Protein AF-A0A973GW87-F1 (afdb_monomer_lite)

Structure (mmCIF, N/CA/C/O backbone):
data_AF-A0A973GW87-F1
#
_entry.id   AF-A0A973GW87-F1
#
loop_
_atom_site.group_PDB
_atom_site.id
_atom_site.type_symbol
_atom_site.label_atom_id
_atom_site.label_alt_id
_atom_site.label_comp_id
_atom_site.label_asym_id
_atom_site.label_entity_id
_atom_site.label_seq_id
_atom_site.pdbx_PDB_ins_code
_atom_site.Cartn_x
_atom_site.Cartn_y
_atom_site.Cartn_z
_atom_site.occupancy
_atom_site.B_iso_or_equiv
_atom_site.auth_seq_id
_atom_site.auth_comp_id
_atom_site.auth_asym_id
_atom_site.auth_atom_id
_atom_site.pdbx_PDB_model_num
ATOM 1 N N . MET A 1 1 ? -4.898 5.877 -2.622 1.00 81.38 1 MET A N 1
ATOM 2 C CA . MET A 1 1 ? -3.655 5.090 -2.418 1.00 81.38 1 MET A CA 1
ATOM 3 C C . MET A 1 1 ? -2.455 6.028 -2.278 1.00 81.38 1 MET A C 1
ATOM 5 O O . MET A 1 1 ? -2.469 7.082 -2.901 1.00 81.38 1 MET A O 1
ATOM 9 N N . LYS A 1 2 ? -1.441 5.679 -1.467 1.00 88.00 2 LYS A N 1
ATOM 10 C CA . LYS A 1 2 ? -0.181 6.440 -1.303 1.00 88.00 2 LYS A CA 1
ATOM 11 C C . LYS A 1 2 ? 0.986 5.595 -1.829 1.00 88.00 2 LYS A C 1
ATOM 13 O O . LYS A 1 2 ? 1.147 4.466 -1.380 1.00 88.00 2 LYS A O 1
ATOM 18 N N . VAL A 1 3 ? 1.803 6.139 -2.735 1.00 92.19 3 VAL A N 1
ATOM 19 C CA . VAL A 1 3 ? 3.077 5.513 -3.136 1.00 92.19 3 VAL A CA 1
ATOM 20 C C . VAL A 1 3 ? 4.114 5.799 -2.052 1.00 92.19 3 VAL A C 1
ATOM 22 O O . VAL A 1 3 ? 4.288 6.952 -1.662 1.00 92.19 3 VAL A O 1
ATOM 25 N N . VAL A 1 4 ? 4.777 4.756 -1.554 1.00 94.31 4 VAL A N 1
ATOM 26 C CA . VAL A 1 4 ? 5.775 4.844 -0.478 1.00 94.31 4 VAL A CA 1
ATOM 27 C C . VAL A 1 4 ? 7.089 4.200 -0.904 1.00 94.31 4 VAL A C 1
ATOM 29 O O . VAL A 1 4 ? 7.114 3.299 -1.740 1.00 94.31 4 VAL A O 1
ATOM 32 N N . ASN A 1 5 ? 8.187 4.667 -0.317 1.00 94.31 5 ASN A N 1
ATOM 33 C CA . ASN A 1 5 ? 9.518 4.087 -0.493 1.00 94.31 5 ASN A CA 1
ATOM 34 C C . ASN A 1 5 ? 9.970 3.331 0.772 1.00 94.31 5 ASN A C 1
ATOM 36 O O . ASN A 1 5 ? 9.237 3.229 1.755 1.00 94.31 5 ASN A O 1
ATOM 40 N N . THR A 1 6 ? 11.202 2.821 0.758 1.00 94.19 6 THR A N 1
ATOM 41 C CA . THR A 1 6 ? 11.774 2.020 1.852 1.00 94.19 6 THR A CA 1
ATOM 42 C C . THR A 1 6 ? 11.913 2.768 3.178 1.00 94.19 6 THR A C 1
ATOM 44 O O . THR A 1 6 ? 11.936 2.129 4.222 1.00 94.19 6 THR A O 1
ATOM 47 N N . VAL A 1 7 ? 11.988 4.100 3.165 1.00 95.75 7 VAL A N 1
ATOM 48 C CA . VAL A 1 7 ? 12.095 4.923 4.381 1.00 95.75 7 VAL A CA 1
ATOM 49 C C . VAL A 1 7 ? 10.731 5.096 5.050 1.00 95.75 7 VAL A C 1
ATOM 51 O O . VAL A 1 7 ? 10.633 5.153 6.273 1.00 95.75 7 VAL A O 1
ATOM 54 N N . GLU A 1 8 ? 9.665 5.183 4.256 1.00 95.12 8 GLU A N 1
ATOM 55 C CA . GLU A 1 8 ? 8.308 5.449 4.745 1.00 95.12 8 GLU A CA 1
ATOM 56 C C . GLU A 1 8 ? 7.483 4.183 5.003 1.00 95.12 8 GLU A C 1
ATOM 58 O O . GLU A 1 8 ? 6.408 4.269 5.601 1.00 95.12 8 GLU A O 1
ATOM 63 N N . PHE A 1 9 ? 7.948 3.025 4.531 1.00 95.25 9 PHE A N 1
ATOM 64 C CA . PHE A 1 9 ? 7.190 1.778 4.591 1.00 95.25 9 PHE A CA 1
ATOM 65 C C . PHE A 1 9 ? 6.827 1.407 6.035 1.00 95.25 9 PHE A C 1
ATOM 67 O O . PHE A 1 9 ? 5.645 1.354 6.372 1.00 95.25 9 PHE A O 1
ATOM 74 N N . ASP A 1 10 ? 7.830 1.278 6.907 1.00 95.19 10 ASP A N 1
ATOM 75 C CA . ASP A 1 10 ? 7.643 0.824 8.290 1.00 95.19 10 ASP A CA 1
ATOM 76 C C . ASP A 1 10 ? 6.719 1.734 9.102 1.00 95.19 10 ASP A C 1
ATOM 78 O O . ASP A 1 10 ? 5.928 1.259 9.915 1.00 95.19 10 ASP A O 1
ATOM 82 N N . SER A 1 11 ? 6.805 3.052 8.902 1.00 94.50 11 SER A N 1
ATOM 83 C CA . SER A 1 11 ? 5.961 4.007 9.625 1.00 94.50 11 SER A CA 1
ATOM 84 C C . SER A 1 11 ? 4.513 3.977 9.137 1.00 94.50 11 SER A C 1
ATOM 86 O O . SER A 1 11 ? 3.602 4.165 9.942 1.00 94.50 11 SER A O 1
ATOM 88 N N . THR A 1 12 ? 4.296 3.691 7.851 1.00 92.81 12 THR A N 1
ATOM 89 C CA . THR A 1 12 ? 2.966 3.640 7.231 1.00 92.81 12 THR A CA 1
ATOM 90 C C . THR A 1 12 ? 2.241 2.323 7.531 1.00 92.81 12 THR A C 1
ATOM 92 O O . THR A 1 12 ? 1.020 2.316 7.645 1.00 92.81 12 THR A O 1
ATOM 95 N N . THR A 1 13 ? 2.966 1.214 7.704 1.00 94.62 13 THR A N 1
ATOM 96 C CA . THR A 1 13 ? 2.378 -0.120 7.937 1.00 94.62 13 THR A CA 1
ATOM 97 C C . THR A 1 13 ? 2.327 -0.538 9.409 1.00 94.62 13 THR A C 1
ATOM 99 O O . THR A 1 13 ? 1.952 -1.668 9.716 1.00 94.62 13 THR A O 1
ATOM 102 N N . LYS A 1 14 ? 2.726 0.336 10.343 1.00 95.31 14 LYS A N 1
ATOM 103 C CA . LYS A 1 14 ? 2.910 -0.019 11.763 1.00 95.31 14 LYS A CA 1
ATOM 104 C C . LYS A 1 14 ? 1.614 -0.326 12.517 1.00 95.31 14 LYS A C 1
ATOM 106 O O . LYS A 1 14 ? 1.651 -0.997 13.548 1.00 95.31 14 LYS A O 1
ATOM 111 N N . SER A 1 15 ? 0.489 0.220 12.070 1.00 91.75 15 SER A N 1
ATOM 112 C CA . SER A 1 15 ? -0.774 0.181 12.808 1.00 91.75 15 SER A CA 1
ATOM 113 C C . SER A 1 15 ? -1.969 0.051 11.880 1.00 91.75 15 SER A C 1
ATOM 115 O O . SER A 1 15 ? -1.984 0.656 10.812 1.00 91.75 15 SER A O 1
ATO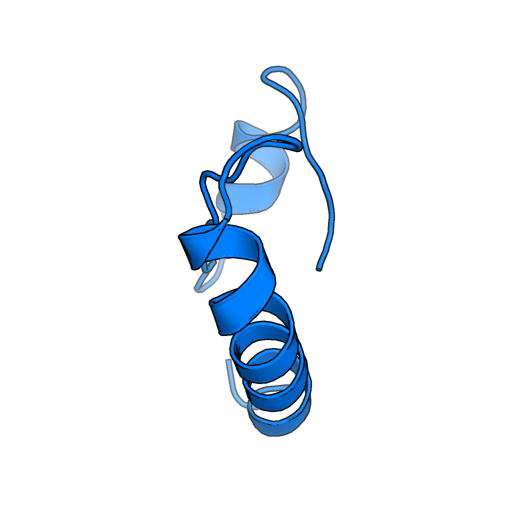M 117 N N . GLY A 1 16 ? -2.998 -0.651 12.352 1.00 90.19 16 GLY A N 1
ATOM 118 C CA . GLY A 1 16 ? -4.218 -0.888 11.587 1.00 90.19 16 GLY A CA 1
ATOM 119 C C . GLY A 1 16 ? -4.042 -1.970 10.525 1.00 90.19 16 GLY A C 1
ATOM 120 O O . GLY A 1 16 ? -3.044 -2.692 10.499 1.00 90.19 16 GLY A O 1
ATOM 121 N N . VAL A 1 17 ? -5.046 -2.100 9.664 1.00 91.81 17 VAL A N 1
ATOM 122 C CA . VAL A 1 17 ? -5.005 -3.002 8.512 1.00 91.81 17 VAL A CA 1
ATOM 123 C C . VAL A 1 17 ? -4.550 -2.202 7.299 1.00 91.81 17 VAL A C 1
ATOM 125 O O . VAL A 1 17 ? -5.152 -1.188 6.960 1.00 91.81 17 VAL A O 1
ATOM 128 N N . VAL A 1 18 ? -3.488 -2.659 6.637 1.00 92.88 18 VAL A N 1
ATOM 129 C CA . VAL A 1 18 ? -2.923 -1.981 5.465 1.00 92.88 18 VAL A CA 1
ATOM 130 C C . VAL A 1 18 ? -2.871 -2.945 4.290 1.00 92.88 18 VAL A C 1
ATOM 132 O O . VAL A 1 18 ? -2.311 -4.035 4.391 1.00 92.88 18 VAL A O 1
ATOM 135 N N . LEU A 1 19 ? -3.445 -2.525 3.163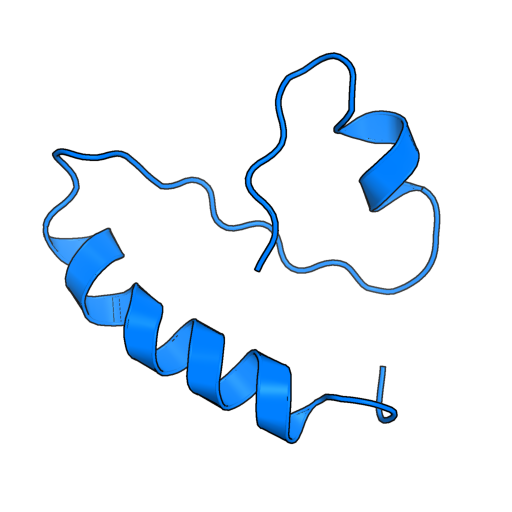 1.00 92.81 19 LEU A N 1
ATOM 136 C CA . LEU A 1 19 ? -3.307 -3.207 1.882 1.00 92.81 19 LEU A CA 1
ATOM 137 C C . LEU A 1 19 ? -2.109 -2.620 1.130 1.00 92.81 19 LEU A C 1
ATOM 139 O O . LEU A 1 19 ? -2.052 -1.413 0.900 1.00 92.81 19 LEU A O 1
ATOM 143 N N . VAL A 1 20 ? -1.169 -3.477 0.735 1.00 93.88 20 VAL A N 1
ATOM 144 C CA . VAL A 1 20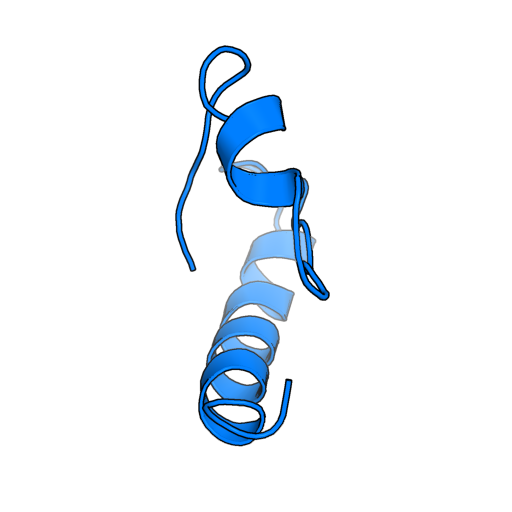 ? 0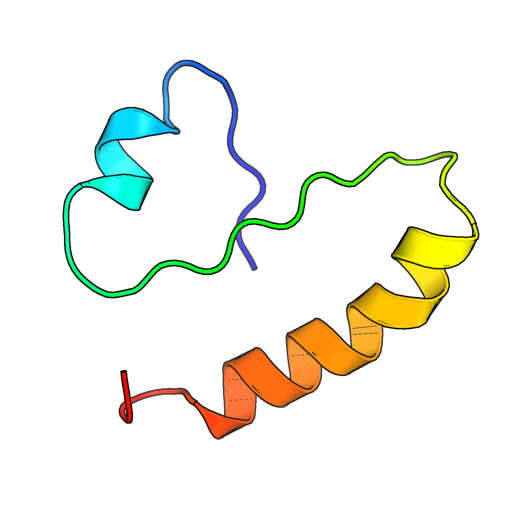.031 -3.083 -0.013 1.00 93.88 20 VAL A CA 1
ATOM 145 C C . VAL A 1 20 ? -0.074 -3.601 -1.444 1.00 93.88 20 VAL A C 1
ATOM 147 O O . VAL A 1 20 ? -0.208 -4.804 -1.658 1.00 93.88 20 VAL A O 1
ATOM 150 N N . ASP A 1 21 ? 0.013 -2.691 -2.413 1.00 93.69 21 ASP A N 1
ATOM 151 C CA . ASP A 1 21 ? 0.117 -3.013 -3.837 1.00 93.69 21 ASP A CA 1
ATOM 152 C C . ASP A 1 21 ? 1.577 -2.884 -4.291 1.00 93.69 21 ASP A C 1
ATOM 154 O O . ASP A 1 21 ? 2.136 -1.787 -4.338 1.00 93.69 21 ASP A O 1
ATOM 158 N N . PHE A 1 22 ? 2.205 -4.014 -4.613 1.00 92.94 22 PHE A N 1
ATOM 159 C CA . PHE A 1 22 ? 3.547 -4.049 -5.192 1.00 92.94 22 PHE A CA 1
ATOM 160 C C . PHE A 1 22 ? 3.446 -3.963 -6.718 1.00 92.94 22 PHE A C 1
ATOM 162 O O . PHE A 1 22 ? 3.488 -4.979 -7.415 1.00 92.94 22 PHE A O 1
ATOM 169 N N . SER A 1 23 ? 3.303 -2.745 -7.237 1.00 92.88 23 SER A N 1
ATOM 170 C CA . SER A 1 23 ? 3.116 -2.482 -8.665 1.00 92.88 23 SER A CA 1
ATOM 171 C C . SER A 1 23 ? 4.344 -1.870 -9.347 1.00 92.88 23 SER A C 1
ATOM 173 O O . SER A 1 23 ? 5.350 -1.528 -8.724 1.00 92.88 23 SER A O 1
ATOM 175 N N . ALA A 1 24 ? 4.278 -1.786 -10.679 1.00 93.81 24 ALA A N 1
ATOM 176 C CA . ALA A 1 24 ? 5.310 -1.184 -11.516 1.00 93.81 24 ALA A CA 1
ATOM 177 C C . ALA A 1 24 ? 4.698 -0.502 -12.748 1.00 93.81 24 ALA A C 1
ATOM 179 O O . ALA A 1 24 ? 3.704 -0.974 -13.304 1.00 93.81 24 ALA A O 1
ATOM 180 N N . GLU A 1 25 ? 5.354 0.548 -13.245 1.00 90.88 25 GLU A N 1
ATOM 181 C CA . GLU A 1 25 ? 4.910 1.338 -14.409 1.00 90.88 25 GLU A CA 1
ATOM 182 C C . GLU A 1 25 ? 4.763 0.524 -15.705 1.00 90.88 25 GLU A C 1
ATOM 184 O O . GLU A 1 25 ? 4.019 0.896 -16.612 1.00 90.88 25 GLU A O 1
ATOM 189 N N . TRP A 1 26 ? 5.455 -0.606 -15.811 1.00 93.44 26 TRP A N 1
ATOM 190 C CA . TRP A 1 26 ? 5.406 -1.510 -16.964 1.00 93.44 26 TRP A CA 1
ATOM 191 C C . TRP A 1 26 ? 4.528 -2.747 -16.719 1.00 93.44 26 TRP A C 1
ATOM 193 O O . TRP A 1 26 ? 4.368 -3.580 -17.610 1.00 93.44 26 TRP A O 1
ATOM 203 N N . CYS A 1 27 ? 3.922 -2.876 -15.536 1.00 95.31 27 CYS A N 1
ATOM 204 C CA . CYS A 1 27 ? 3.067 -4.008 -15.206 1.00 95.31 27 CYS A CA 1
ATOM 205 C C . CYS A 1 27 ? 1.653 -3.808 -15.775 1.00 95.31 27 CYS A C 1
ATOM 207 O O . CYS A 1 27 ? 0.796 -3.176 -15.156 1.00 95.31 27 CYS A O 1
ATOM 209 N N . GLY A 1 28 ? 1.395 -4.378 -16.956 1.00 92.69 28 GLY A N 1
ATOM 210 C CA . GLY A 1 28 ? 0.073 -4.367 -17.597 1.00 92.69 28 GLY A CA 1
ATOM 211 C C . GLY A 1 28 ? -1.061 -4.873 -16.688 1.00 92.69 28 GLY A C 1
ATOM 212 O O . GLY A 1 28 ? -2.023 -4.134 -16.482 1.00 92.69 28 GLY A O 1
ATOM 213 N N . PRO A 1 29 ? -0.942 -6.068 -16.073 1.00 94.44 29 PRO A N 1
ATOM 214 C CA . PRO A 1 29 ? -1.959 -6.584 -15.153 1.00 94.44 29 PRO A CA 1
ATOM 215 C C . PRO A 1 29 ? -2.222 -5.673 -13.943 1.00 94.44 29 PRO A C 1
ATOM 217 O O . PRO A 1 29 ? -3.373 -5.495 -13.553 1.00 94.44 29 PRO A O 1
ATOM 220 N N . CYS A 1 30 ? -1.183 -5.039 -13.388 1.00 94.50 30 CYS A N 1
ATOM 221 C CA . CYS A 1 30 ? -1.320 -4.123 -12.254 1.00 94.50 30 CYS A CA 1
ATOM 222 C C . CYS A 1 30 ? -2.163 -2.893 -12.629 1.00 94.50 30 CYS A C 1
ATOM 224 O O . CYS A 1 30 ? -3.038 -2.476 -11.878 1.00 94.50 30 CYS A O 1
ATOM 226 N N . LYS A 1 31 ? -1.974 -2.346 -13.837 1.00 93.50 31 LYS A N 1
ATOM 227 C CA . LYS A 1 31 ? -2.784 -1.217 -14.325 1.00 93.50 31 LYS A CA 1
ATOM 228 C C . LYS A 1 31 ? -4.257 -1.575 -14.496 1.00 93.50 31 LYS A C 1
ATOM 230 O O . LYS A 1 31 ? -5.113 -0.718 -14.311 1.00 93.50 31 LYS A O 1
ATOM 235 N N . MET A 1 32 ? -4.555 -2.828 -14.840 1.00 94.88 32 MET A N 1
ATOM 236 C CA . MET A 1 32 ? -5.936 -3.301 -14.957 1.00 94.88 32 MET A CA 1
ATOM 237 C C . MET A 1 32 ? -6.618 -3.440 -13.591 1.00 94.88 32 MET A C 1
ATOM 239 O O . MET A 1 32 ? -7.817 -3.192 -13.499 1.00 94.88 32 MET A O 1
ATOM 243 N N . ILE A 1 33 ? -5.876 -3.820 -12.542 1.00 94.88 33 ILE A N 1
ATOM 244 C CA . ILE A 1 33 ? -6.437 -4.008 -11.193 1.00 94.88 33 ILE A CA 1
ATOM 245 C C . ILE A 1 33 ? -6.513 -2.705 -10.386 1.00 94.88 33 ILE A C 1
ATOM 247 O O . ILE A 1 33 ? -7.386 -2.574 -9.531 1.00 94.88 33 ILE A O 1
ATOM 251 N N . ALA A 1 34 ? -5.655 -1.726 -10.686 1.00 93.69 34 ALA A N 1
ATOM 252 C CA . ALA A 1 34 ? -5.617 -0.418 -10.031 1.00 93.69 34 ALA A CA 1
ATOM 253 C C . ALA A 1 34 ? -6.999 0.252 -9.838 1.00 93.69 34 ALA A C 1
ATOM 255 O O . ALA A 1 34 ? -7.313 0.592 -8.697 1.00 93.69 34 ALA A O 1
ATOM 256 N N . PRO A 1 35 ? -7.873 0.384 -10.862 1.00 94.56 35 PRO A N 1
ATOM 257 C CA . PRO A 1 35 ? -9.185 1.014 -10.672 1.00 94.56 35 PRO A CA 1
ATOM 258 C C . PRO A 1 35 ? -10.099 0.240 -9.712 1.00 94.56 35 PRO A C 1
ATOM 260 O O . PRO A 1 35 ? -10.920 0.841 -9.023 1.00 94.56 35 PRO A O 1
ATOM 263 N N . VAL A 1 36 ? -9.953 -1.086 -9.627 1.00 95.00 36 VAL A N 1
ATOM 264 C CA . VAL A 1 36 ? -10.715 -1.913 -8.680 1.00 95.00 36 VAL A CA 1
ATOM 265 C C . VAL A 1 36 ? -10.229 -1.662 -7.252 1.00 95.00 36 VAL A C 1
ATOM 267 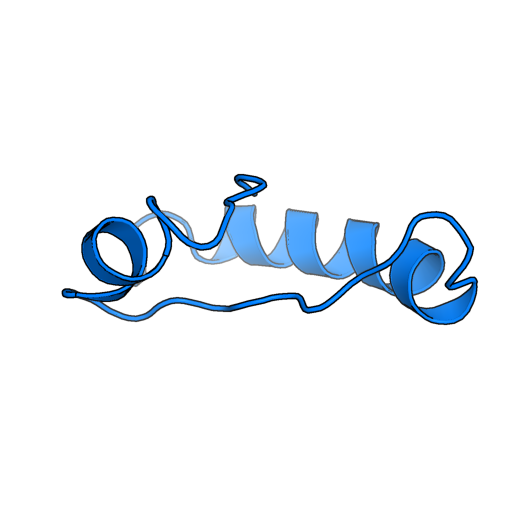O O . VAL A 1 36 ? -11.039 -1.525 -6.340 1.00 95.00 36 VAL A O 1
ATOM 270 N N . LEU A 1 37 ? -8.914 -1.542 -7.051 1.00 94.50 37 LEU A N 1
ATOM 271 C CA . LEU A 1 37 ? -8.338 -1.217 -5.743 1.00 94.50 37 LEU A CA 1
ATOM 272 C C . LEU A 1 37 ? -8.735 0.188 -5.267 1.00 94.50 37 LEU A C 1
ATOM 274 O O . LEU A 1 37 ? -8.999 0.376 -4.079 1.00 94.50 37 LEU A O 1
ATOM 278 N N . GLU A 1 38 ? -8.828 1.163 -6.1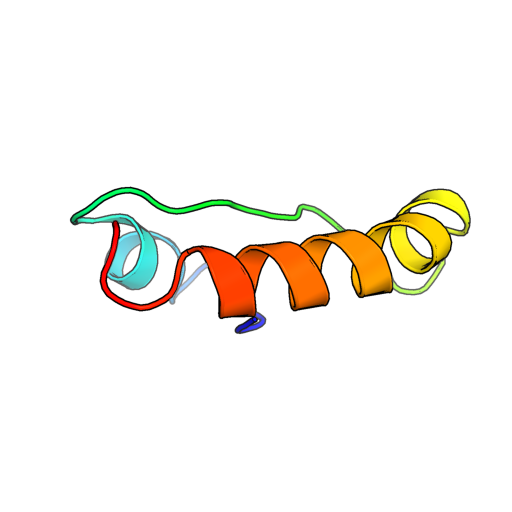74 1.00 92.88 38 GLU A N 1
ATOM 279 C CA . GLU A 1 38 ? -9.308 2.510 -5.841 1.00 92.88 38 GLU A CA 1
ATOM 280 C C . GLU A 1 38 ? -10.774 2.512 -5.396 1.00 92.88 38 GLU A C 1
ATOM 282 O O . GLU A 1 38 ? -11.102 3.150 -4.395 1.00 92.88 38 GLU A O 1
ATOM 287 N N . GLN A 1 39 ? -11.639 1.759 -6.080 1.00 95.06 39 GLN A N 1
ATOM 288 C CA . GLN A 1 39 ? -13.042 1.598 -5.683 1.00 95.06 39 GLN A CA 1
ATOM 289 C C . GLN A 1 39 ? -13.164 0.942 -4.303 1.00 95.06 39 GLN A C 1
ATOM 291 O O . GLN A 1 39 ? -13.844 1.468 -3.423 1.00 95.06 39 GLN A O 1
ATOM 296 N N . LEU A 1 40 ? -12.432 -0.152 -4.067 1.00 93.94 40 LEU A N 1
ATOM 297 C CA . LEU A 1 40 ? -12.417 -0.832 -2.769 1.00 93.94 40 LEU A CA 1
ATOM 298 C C . LEU A 1 40 ? -11.913 0.081 -1.642 1.00 93.94 40 LEU A C 1
ATOM 300 O O . LEU A 1 40 ? -12.453 0.049 -0.538 1.00 93.94 40 LEU A O 1
ATOM 304 N N . SER A 1 41 ? -10.913 0.926 -1.914 1.00 92.19 41 SER A N 1
ATOM 305 C CA . SER A 1 41 ? -10.408 1.900 -0.941 1.00 92.19 41 SER A CA 1
ATOM 306 C C . SER A 1 41 ? -11.480 2.902 -0.503 1.00 92.19 41 SER A C 1
ATOM 308 O O . SER A 1 41 ? -11.453 3.320 0.650 1.00 92.19 41 SER A O 1
ATOM 310 N N . GLN A 1 42 ? -12.393 3.292 -1.396 1.00 93.31 42 GLN A N 1
ATOM 311 C CA . GLN A 1 42 ? -13.509 4.187 -1.071 1.00 93.31 42 GLN A CA 1
ATOM 312 C C . GLN A 1 42 ? -14.609 3.448 -0.299 1.00 93.31 42 GLN A C 1
ATOM 314 O O . GLN A 1 42 ? -15.138 3.957 0.683 1.00 93.31 42 GLN A O 1
ATOM 319 N N . GLU A 1 43 ? -14.937 2.218 -0.698 1.00 94.81 43 GLU A N 1
ATOM 320 C CA . GLU A 1 43 ? -15.978 1.421 -0.034 1.00 94.81 43 GLU A CA 1
ATOM 321 C C . GLU A 1 43 ? -15.625 1.012 1.402 1.00 94.81 43 GLU A C 1
ATOM 323 O O . GLU A 1 43 ? -16.525 0.791 2.228 1.00 94.81 43 GLU A O 1
ATOM 328 N N . LEU A 1 44 ? -14.329 0.867 1.683 1.00 93.06 44 LEU A N 1
ATOM 329 C CA . LEU A 1 44 ? -13.786 0.489 2.985 1.00 93.06 44 LEU A CA 1
ATOM 330 C C . LEU A 1 44 ? -13.445 1.694 3.872 1.00 93.06 44 LEU A C 1
ATOM 332 O O . LEU A 1 44 ? -13.100 1.499 5.037 1.00 93.06 44 LEU A O 1
ATOM 336 N N . GLU A 1 45 ? -13.574 2.925 3.372 1.00 90.12 45 GLU A N 1
ATOM 337 C CA . GLU A 1 45 ? -13.296 4.130 4.153 1.00 90.12 45 GLU A CA 1
ATOM 338 C C . GLU A 1 45 ? -14.158 4.172 5.430 1.00 90.12 45 GLU A C 1
ATOM 340 O O . GLU A 1 45 ? -15.383 4.041 5.394 1.00 90.12 45 GLU A O 1
ATOM 345 N N . GLY A 1 46 ? -13.501 4.293 6.588 1.00 86.06 46 GLY A N 1
ATOM 346 C CA . GLY A 1 46 ? -14.152 4.306 7.902 1.00 86.06 46 GLY A CA 1
ATOM 347 C C . GLY A 1 46 ? -14.665 2.947 8.400 1.00 86.06 46 GLY A C 1
ATOM 348 O O . GLY A 1 46 ? -15.239 2.888 9.488 1.00 86.06 46 GLY A O 1
ATOM 349 N N . LYS A 1 47 ? -14.471 1.860 7.638 1.00 87.38 47 LYS A N 1
ATOM 350 C CA . LYS A 1 47 ? -14.818 0.485 8.050 1.00 87.38 47 LYS A CA 1
ATOM 351 C C . LYS A 1 47 ? -13.622 -0.314 8.568 1.00 87.38 47 LYS A C 1
ATOM 353 O O . LYS A 1 47 ? -13.832 -1.322 9.243 1.00 87.38 47 LYS A O 1
ATOM 358 N N . VAL A 1 48 ? -12.408 0.111 8.226 1.00 81.00 48 VAL A N 1
ATOM 359 C CA . VAL A 1 48 ? -11.123 -0.503 8.599 1.00 81.00 48 VAL A CA 1
ATOM 360 C C . VAL A 1 48 ? -10.139 0.538 9.107 1.00 81.00 48 VAL A C 1
ATOM 362 O O . VAL A 1 48 ? -10.297 1.724 8.737 1.00 81.00 48 VAL A O 1
#

Radius of gyration: 12.02 Å; chains: 1; bounding box: 28×13×30 Å

Secondary structure (DSSP, 8-state):
-----TTTHHHHSSSS--------TT-HHHHHHHHHHHHHHHHTTTT-

Sequence (48 aa):
MKVVNTVEFDSTTKSGVVLVDFSAEWCGPCKMIAPVLEQLSQELEGKV

pLDDT: mean 92.74, std 3.16, range [81.0, 95.75]

Foldseek 3Di:
DDDDDPVCVCVVCVDDDDDDDPDDPPDPVSVVCVVVVVVVCVVCVPVD